Protein AF-A0A3M9YQH3-F1 (afdb_monomer_lite)

Secondary structure (DSSP, 8-state):
---SEEEEEE-TTT--EEEEEEEEE----HHHHHHHHHHHHHHTTTSEEEEEEHHHHHHHHHHHHHHHHH---

pLDDT: mean 87.85, std 6.9, range [53.06, 94.25]

Radius of gyration: 12.78 Å; chains: 1; bounding box: 29×23×33 Å

Structure (mmCIF, N/CA/C/O backbone):
data_AF-A0A3M9YQH3-F1
#
_entry.id   AF-A0A3M9YQH3-F1
#
loop_
_atom_site.group_PDB
_atom_site.id
_atom_site.type_symbol
_atom_site.label_atom_id
_atom_site.label_alt_id
_atom_site.label_comp_id
_atom_site.label_asym_id
_atom_site.label_entity_id
_atom_site.label_seq_id
_atom_site.pdbx_PDB_ins_code
_atom_site.Cartn_x
_atom_site.Cartn_y
_atom_site.Cartn_z
_atom_site.occupancy
_atom_site.B_iso_or_equiv
_atom_site.auth_seq_id
_atom_site.auth_comp_id
_atom_site.auth_asym_id
_atom_site.auth_atom_id
_atom_site.pdbx_PDB_model_num
ATOM 1 N N . MET A 1 1 ? -5.943 5.235 -11.985 1.00 78.00 1 MET A N 1
ATOM 2 C CA . MET A 1 1 ? -4.816 4.319 -11.694 1.00 78.00 1 MET A CA 1
ATOM 3 C C . MET A 1 1 ? -5.348 3.185 -10.843 1.00 78.00 1 MET A C 1
ATOM 5 O O . MET A 1 1 ? -6.197 3.459 -10.006 1.00 78.00 1 MET A O 1
ATOM 9 N N . ARG A 1 2 ? -4.915 1.946 -11.090 1.00 84.06 2 ARG A N 1
ATOM 10 C CA . ARG A 1 2 ? -5.325 0.772 -10.309 1.00 84.06 2 ARG A CA 1
ATOM 11 C C . ARG A 1 2 ? -4.132 0.321 -9.463 1.00 84.06 2 ARG A C 1
ATOM 13 O O . ARG A 1 2 ? -3.070 0.159 -10.062 1.00 84.06 2 ARG A O 1
ATOM 20 N N . PRO A 1 3 ? -4.288 0.153 -8.142 1.00 89.50 3 PRO A N 1
ATOM 21 C CA . PRO A 1 3 ? -3.198 -0.326 -7.314 1.00 89.50 3 PRO A CA 1
ATOM 22 C C . PRO A 1 3 ? -2.941 -1.821 -7.502 1.00 89.50 3 PRO A C 1
ATOM 24 O O . PRO A 1 3 ? -3.817 -2.540 -7.995 1.00 89.50 3 PRO A O 1
ATOM 27 N N . ASP A 1 4 ? -1.761 -2.277 -7.080 1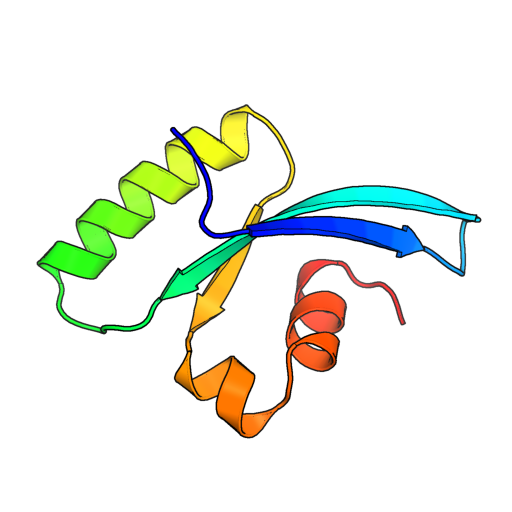.00 89.69 4 ASP A N 1
ATOM 28 C CA . ASP A 1 4 ? -1.399 -3.700 -7.116 1.00 89.69 4 ASP A CA 1
ATOM 29 C C . ASP A 1 4 ? -2.383 -4.522 -6.258 1.00 89.69 4 ASP A C 1
ATOM 31 O O . ASP A 1 4 ? -2.905 -5.544 -6.708 1.00 89.69 4 ASP A O 1
ATOM 35 N N . PHE A 1 5 ? -2.705 -4.028 -5.055 1.00 90.69 5 PHE A N 1
ATOM 36 C CA . PHE A 1 5 ? -3.686 -4.627 -4.150 1.00 90.69 5 PHE A CA 1
ATOM 37 C C . PHE A 1 5 ? -4.549 -3.569 -3.451 1.00 90.69 5 PHE A C 1
ATOM 39 O O . PHE A 1 5 ? -4.094 -2.460 -3.169 1.00 90.69 5 PHE A O 1
ATOM 46 N N . ILE A 1 6 ? -5.786 -3.950 -3.123 1.00 92.00 6 ILE A N 1
ATOM 47 C CA . ILE A 1 6 ? -6.650 -3.250 -2.164 1.00 92.00 6 ILE A CA 1
ATOM 48 C C . ILE A 1 6 ? -6.759 -4.136 -0.928 1.00 92.00 6 ILE A C 1
ATOM 50 O O . ILE A 1 6 ? -6.969 -5.344 -1.052 1.00 92.00 6 ILE A O 1
ATOM 54 N N . LEU A 1 7 ? -6.577 -3.541 0.244 1.00 90.25 7 LEU A N 1
ATOM 55 C CA . LEU A 1 7 ? -6.617 -4.212 1.531 1.00 90.25 7 LEU A CA 1
ATOM 56 C C . LEU A 1 7 ? -7.734 -3.627 2.382 1.00 90.25 7 LEU A C 1
ATOM 58 O O . LEU A 1 7 ? -7.745 -2.425 2.632 1.00 90.25 7 LEU A O 1
ATOM 62 N N . ASP A 1 8 ? -8.585 -4.506 2.895 1.00 90.50 8 ASP A N 1
ATOM 63 C CA . ASP A 1 8 ? -9.551 -4.197 3.941 1.00 90.50 8 ASP A CA 1
ATOM 64 C C . ASP A 1 8 ? -8.983 -4.648 5.284 1.00 90.50 8 ASP A C 1
ATOM 66 O O . ASP A 1 8 ? -8.851 -5.844 5.561 1.00 90.50 8 ASP A O 1
ATOM 70 N N . ILE A 1 9 ? -8.597 -3.686 6.115 1.00 86.69 9 ILE A N 1
ATOM 71 C CA . ILE A 1 9 ? -7.863 -3.944 7.349 1.00 86.69 9 ILE A CA 1
ATOM 72 C C . ILE A 1 9 ? -8.737 -3.556 8.526 1.00 86.69 9 ILE A C 1
ATOM 74 O O . ILE A 1 9 ? -9.053 -2.389 8.727 1.00 86.69 9 ILE A O 1
ATOM 78 N N . ARG A 1 10 ? -9.122 -4.547 9.327 1.00 85.38 10 ARG A N 1
ATOM 79 C CA . ARG A 1 10 ? -9.846 -4.297 10.570 1.00 85.38 10 ARG A CA 1
ATOM 80 C C . ARG A 1 10 ? -8.863 -3.857 11.650 1.00 85.38 10 ARG A C 1
ATOM 82 O O . ARG A 1 10 ? -7.980 -4.625 12.028 1.00 85.38 10 ARG A O 1
ATOM 89 N N . ASP A 1 11 ? -9.040 -2.646 12.157 1.00 81.62 11 ASP A N 1
ATOM 90 C CA . ASP A 1 11 ? -8.375 -2.203 13.374 1.00 81.62 11 ASP A CA 1
ATOM 91 C C . ASP A 1 11 ? -9.080 -2.853 14.570 1.00 81.62 11 ASP A C 1
ATOM 93 O O . ASP A 1 11 ? -10.243 -2.581 14.855 1.00 81.62 11 ASP A O 1
ATOM 97 N N . ASN A 1 12 ? -8.387 -3.751 15.270 1.00 79.75 12 ASN A N 1
ATOM 98 C CA . ASN A 1 12 ? -8.951 -4.454 16.425 1.00 79.75 12 ASN A CA 1
ATOM 99 C C . ASN A 1 12 ? -9.042 -3.577 17.685 1.00 79.75 12 ASN A C 1
ATOM 101 O O . ASN A 1 12 ? -9.685 -3.973 18.654 1.00 79.75 12 ASN A O 1
ATOM 105 N N . THR A 1 13 ? -8.409 -2.405 17.678 1.00 78.75 13 THR A N 1
ATOM 106 C CA . THR A 1 13 ? -8.415 -1.442 18.787 1.00 78.75 13 THR A CA 1
ATOM 107 C C . THR A 1 13 ? -9.659 -0.565 18.739 1.00 78.75 13 THR A C 1
ATOM 109 O O . THR A 1 13 ? -10.293 -0.324 19.763 1.00 78.75 13 THR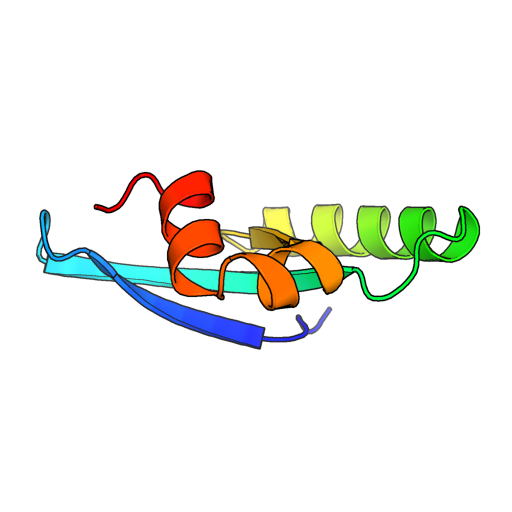 A O 1
ATOM 112 N N . THR A 1 14 ? -10.014 -0.097 17.542 1.00 82.81 14 THR A N 1
ATOM 113 C CA . THR A 1 14 ? -11.161 0.797 17.307 1.00 82.81 14 THR A CA 1
ATOM 114 C C . THR A 1 14 ? -12.387 0.062 16.764 1.00 82.81 14 THR A C 1
ATOM 116 O O . THR A 1 14 ? -13.509 0.545 16.896 1.00 82.81 14 THR A O 1
ATOM 119 N N . GLY A 1 15 ? -12.197 -1.119 16.171 1.00 83.88 15 GLY A N 1
ATOM 120 C CA . GLY A 1 15 ? -13.225 -1.877 15.458 1.00 83.88 15 GLY A CA 1
ATOM 121 C C . GLY A 1 15 ? -13.472 -1.400 14.022 1.00 83.88 15 GLY A C 1
ATOM 122 O O . GLY A 1 15 ? -14.280 -2.019 13.320 1.00 83.88 15 GLY A O 1
ATOM 123 N N . GLU A 1 16 ? -12.795 -0.336 13.580 1.00 86.75 16 GLU A N 1
ATOM 124 C CA . GLU A 1 16 ? -12.985 0.282 12.268 1.00 86.75 16 GLU A CA 1
ATOM 125 C C . GLU A 1 16 ? -12.386 -0.557 11.132 1.00 86.75 16 GLU A C 1
ATOM 127 O O . GLU A 1 16 ? -11.418 -1.301 11.308 1.00 86.75 16 GLU A O 1
ATOM 132 N N . LEU A 1 17 ? -12.978 -0.432 9.940 1.00 88.62 17 LEU A N 1
ATOM 133 C CA . LEU A 1 17 ? -12.424 -0.991 8.712 1.00 88.62 17 LEU A CA 1
ATOM 134 C C . LEU A 1 17 ? -11.649 0.101 7.975 1.00 88.62 17 LEU A C 1
ATOM 136 O O . LEU A 1 17 ? -12.213 1.126 7.598 1.00 88.62 17 LEU A O 1
ATOM 140 N N . ILE A 1 18 ? -10.362 -0.138 7.765 1.00 87.50 18 ILE A N 1
ATOM 141 C CA . ILE A 1 18 ? -9.458 0.746 7.042 1.00 87.50 18 ILE A CA 1
ATOM 142 C C . ILE A 1 18 ? -9.209 0.131 5.670 1.00 87.50 18 ILE A C 1
ATOM 144 O O . ILE A 1 18 ? -8.553 -0.905 5.565 1.00 87.50 18 ILE A O 1
ATOM 148 N N . GLU A 1 19 ? -9.693 0.790 4.622 1.00 90.25 19 GLU A N 1
ATOM 149 C CA . GLU A 1 19 ? -9.318 0.455 3.250 1.00 90.25 19 GLU A CA 1
ATOM 150 C C . GLU A 1 19 ? -7.976 1.124 2.910 1.00 90.25 19 GLU A C 1
ATOM 152 O O . GLU A 1 19 ? -7.781 2.327 3.127 1.00 90.25 19 GLU A O 1
ATOM 157 N N . ALA A 1 20 ? -7.024 0.347 2.395 1.00 90.50 20 ALA A N 1
ATOM 158 C CA . ALA A 1 20 ? -5.727 0.847 1.960 1.00 90.50 20 ALA A CA 1
ATOM 159 C C . ALA A 1 20 ? -5.274 0.180 0.659 1.00 90.50 20 ALA A C 1
ATOM 161 O O . ALA A 1 20 ? -5.376 -1.032 0.486 1.00 90.50 20 ALA A O 1
ATOM 162 N N . ALA A 1 21 ? -4.694 0.966 -0.242 1.00 93.00 21 ALA A N 1
ATOM 163 C CA . ALA A 1 21 ? -3.971 0.438 -1.389 1.00 93.00 21 ALA A CA 1
ATOM 164 C C . ALA A 1 21 ? -2.576 -0.035 -0.957 1.00 93.00 21 ALA A C 1
ATOM 166 O O . ALA A 1 21 ? -1.865 0.700 -0.270 1.00 93.00 21 ALA A O 1
ATOM 167 N N . LEU A 1 22 ? -2.159 -1.227 -1.384 1.00 92.12 22 LEU A N 1
ATOM 168 C CA . LEU A 1 22 ? -0.792 -1.719 -1.206 1.00 92.12 22 LEU A CA 1
ATOM 169 C C . LEU A 1 22 ? -0.079 -1.760 -2.557 1.00 92.12 22 LEU A C 1
ATOM 171 O O . LEU A 1 22 ? -0.545 -2.394 -3.499 1.00 92.12 22 LEU A O 1
ATOM 175 N N . GLU A 1 23 ? 1.077 -1.111 -2.608 1.00 93.88 23 GLU A N 1
ATOM 176 C CA . GLU A 1 23 ? 1.959 -1.031 -3.765 1.00 93.88 23 GLU A CA 1
ATOM 177 C C . GLU A 1 23 ? 3.273 -1.752 -3.481 1.00 93.88 23 GLU A C 1
ATOM 179 O O . GLU A 1 23 ? 3.959 -1.457 -2.494 1.00 93.88 23 GLU A O 1
ATOM 184 N N . VAL A 1 24 ? 3.647 -2.679 -4.367 1.00 92.50 24 VAL A N 1
ATOM 185 C CA . VAL A 1 24 ? 4.854 -3.492 -4.201 1.00 92.50 24 VAL A CA 1
ATOM 186 C C . VAL A 1 24 ? 5.943 -3.031 -5.167 1.00 92.50 24 VAL A C 1
ATOM 188 O O . VAL A 1 24 ? 5.816 -3.060 -6.392 1.00 92.50 24 VAL A O 1
ATOM 191 N N . MET A 1 25 ? 7.075 -2.611 -4.609 1.00 93.56 25 MET A N 1
ATOM 192 C CA . MET A 1 25 ? 8.281 -2.287 -5.364 1.00 93.56 25 MET A CA 1
ATOM 193 C C . MET A 1 25 ? 9.109 -3.560 -5.543 1.00 93.56 25 MET A C 1
ATOM 195 O O . MET A 1 25 ? 9.832 -3.975 -4.636 1.00 93.56 25 MET A O 1
ATOM 199 N N . ALA A 1 26 ? 8.963 -4.197 -6.707 1.00 91.12 26 ALA A N 1
ATOM 200 C CA . ALA A 1 26 ? 9.672 -5.430 -7.052 1.00 91.12 26 ALA A CA 1
ATOM 201 C C . ALA A 1 26 ? 11.075 -5.195 -7.640 1.00 91.12 26 ALA A C 1
ATOM 203 O O . ALA A 1 26 ? 11.880 -6.121 -7.694 1.00 91.12 26 ALA A O 1
ATOM 204 N N . ARG A 1 27 ? 11.363 -3.976 -8.107 1.00 91.81 27 ARG A N 1
ATOM 205 C CA . ARG A 1 27 ? 12.638 -3.589 -8.722 1.00 91.81 27 ARG A CA 1
ATOM 206 C C . ARG A 1 27 ? 13.168 -2.313 -8.082 1.00 91.81 27 ARG A C 1
ATOM 208 O O . ARG A 1 27 ? 12.397 -1.538 -7.515 1.00 91.81 27 ARG A O 1
ATOM 215 N N . GLU A 1 28 ? 14.475 -2.106 -8.199 1.00 88.50 28 GLU A N 1
ATOM 216 C CA . GLU A 1 28 ? 15.180 -0.945 -7.640 1.00 88.50 28 GLU A CA 1
ATOM 217 C C . GLU A 1 28 ? 15.794 -0.040 -8.717 1.00 88.50 28 GLU A C 1
ATOM 219 O O . GLU A 1 28 ? 16.524 0.895 -8.391 1.00 88.50 28 GLU A O 1
ATOM 224 N N . ASP A 1 29 ? 15.514 -0.291 -10.000 1.00 93.88 29 ASP A N 1
ATOM 225 C CA . ASP A 1 29 ? 16.026 0.565 -11.064 1.00 93.88 29 ASP A CA 1
ATOM 226 C C . ASP A 1 29 ? 15.400 1.978 -10.998 1.00 93.88 29 ASP A C 1
ATOM 228 O O . ASP A 1 29 ? 14.214 2.117 -10.670 1.00 93.88 29 ASP A O 1
ATOM 232 N N . PRO A 1 30 ? 16.177 3.047 -11.272 1.00 92.44 30 PRO A N 1
ATOM 233 C CA . PRO A 1 30 ? 15.720 4.423 -11.065 1.00 92.44 30 PRO A CA 1
ATOM 234 C C . PRO A 1 30 ? 14.460 4.793 -11.852 1.00 92.44 30 PRO A C 1
ATOM 236 O O . PRO A 1 30 ? 13.598 5.497 -11.323 1.00 92.44 30 PRO A O 1
ATOM 239 N N . ASP A 1 31 ? 14.333 4.298 -13.083 1.00 94.25 31 ASP A N 1
ATOM 240 C CA . ASP A 1 31 ? 13.198 4.599 -13.958 1.00 94.25 31 ASP A CA 1
ATOM 241 C C . ASP A 1 31 ? 11.914 3.943 -13.437 1.00 94.25 31 ASP A C 1
ATOM 243 O O . ASP A 1 31 ? 10.870 4.596 -13.343 1.00 94.25 31 ASP A O 1
ATOM 247 N N . TYR A 1 32 ? 11.992 2.680 -13.003 1.00 91.88 32 TYR A N 1
ATOM 248 C CA . TYR A 1 32 ? 10.889 1.997 -12.333 1.00 91.88 32 TYR A CA 1
ATOM 249 C C . TYR A 1 32 ? 10.467 2.712 -11.048 1.00 91.88 32 TYR A C 1
ATOM 251 O O . TYR A 1 32 ? 9.274 2.932 -10.824 1.00 91.88 32 TYR A O 1
ATOM 259 N N . LEU A 1 33 ? 11.426 3.111 -10.207 1.00 92.12 33 LEU A N 1
ATOM 260 C CA . LEU A 1 33 ? 11.130 3.813 -8.958 1.00 92.12 33 LEU A CA 1
ATOM 261 C C . LEU A 1 33 ? 10.505 5.190 -9.210 1.00 92.12 33 LEU A C 1
ATOM 263 O O . LEU A 1 33 ? 9.586 5.583 -8.489 1.00 92.12 33 LEU A O 1
ATOM 267 N N . ALA A 1 34 ? 10.943 5.907 -10.247 1.00 92.62 34 ALA A N 1
ATOM 268 C CA . ALA A 1 34 ? 10.338 7.171 -10.651 1.00 92.62 34 ALA A CA 1
ATOM 269 C C . ALA A 1 34 ? 8.885 6.981 -11.119 1.00 92.62 34 ALA A C 1
ATOM 271 O O . ALA A 1 34 ? 7.999 7.727 -10.689 1.00 92.62 34 ALA A O 1
ATOM 272 N N . ALA A 1 35 ? 8.618 5.953 -11.932 1.00 91.56 35 ALA A N 1
ATOM 273 C CA . ALA A 1 35 ? 7.267 5.612 -12.371 1.00 91.56 35 ALA A CA 1
ATOM 274 C C . ALA A 1 35 ? 6.365 5.210 -11.191 1.00 91.56 35 ALA A C 1
ATOM 276 O O . ALA A 1 35 ? 5.248 5.720 -11.061 1.00 91.56 35 ALA A O 1
ATOM 277 N N . LYS A 1 36 ? 6.864 4.364 -10.278 1.00 92.31 36 LYS A N 1
ATOM 278 C CA . LYS A 1 36 ? 6.141 3.989 -9.053 1.00 92.31 36 LYS A CA 1
ATOM 279 C C . LYS A 1 36 ? 5.884 5.197 -8.155 1.00 92.31 36 LYS A C 1
ATOM 281 O O . LYS A 1 36 ? 4.789 5.306 -7.616 1.00 92.31 36 LYS A O 1
ATOM 286 N N . ARG A 1 37 ? 6.817 6.146 -8.032 1.00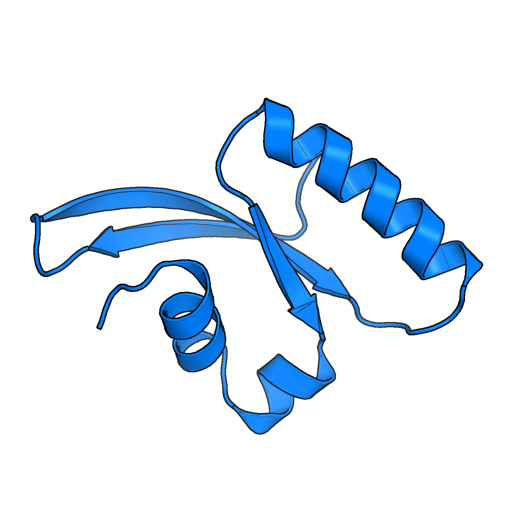 91.69 37 ARG A N 1
ATOM 287 C CA . ARG A 1 37 ? 6.594 7.381 -7.261 1.00 91.69 37 ARG A CA 1
ATOM 288 C C . ARG A 1 37 ? 5.431 8.198 -7.821 1.00 91.69 37 ARG A C 1
ATOM 290 O O . ARG A 1 37 ? 4.553 8.590 -7.060 1.00 91.69 37 ARG A O 1
ATOM 297 N N . HIS A 1 38 ? 5.374 8.382 -9.139 1.00 91.38 38 HIS A N 1
ATOM 298 C CA . HIS A 1 38 ? 4.249 9.069 -9.777 1.00 91.38 38 HIS A CA 1
ATOM 299 C C . HIS A 1 38 ? 2.916 8.328 -9.548 1.00 91.38 38 HIS A C 1
ATOM 301 O O . HIS A 1 38 ? 1.882 8.951 -9.301 1.00 91.38 38 HIS A O 1
ATOM 307 N N . GLN A 1 39 ? 2.928 6.990 -9.576 1.00 91.00 39 GLN A N 1
ATOM 308 C CA . GLN A 1 39 ? 1.751 6.184 -9.241 1.00 91.00 39 GLN A CA 1
ATOM 309 C C . GLN A 1 39 ? 1.310 6.375 -7.782 1.00 91.00 39 GLN A C 1
ATOM 311 O O . GLN A 1 39 ? 0.126 6.605 -7.529 1.00 91.00 39 GLN A O 1
ATOM 316 N N . LEU A 1 40 ? 2.250 6.341 -6.836 1.00 92.75 40 LEU A N 1
ATOM 317 C CA . LEU A 1 40 ? 1.994 6.552 -5.410 1.00 92.75 40 LEU A CA 1
ATOM 318 C C . LEU A 1 40 ? 1.402 7.937 -5.129 1.00 92.75 40 LEU A C 1
ATOM 320 O O . LEU A 1 40 ? 0.441 8.043 -4.373 1.00 92.75 40 LEU A O 1
ATOM 324 N N . GLU A 1 41 ? 1.921 8.985 -5.772 1.00 92.38 41 GLU A N 1
ATOM 325 C CA . GLU A 1 41 ? 1.386 10.351 -5.677 1.00 92.38 41 GLU A CA 1
ATOM 326 C C . GLU A 1 41 ? -0.044 10.469 -6.224 1.00 92.38 41 GLU A C 1
ATOM 328 O O . GLU A 1 41 ? -0.835 11.290 -5.757 1.00 92.38 41 GLU A O 1
ATOM 333 N N . GLY A 1 42 ? -0.392 9.666 -7.231 1.00 92.19 42 GLY A N 1
ATOM 334 C CA . GLY A 1 42 ? -1.755 9.591 -7.747 1.00 92.19 42 GLY A CA 1
ATOM 335 C C . GLY A 1 42 ? -2.703 8.865 -6.795 1.00 92.19 42 GLY A C 1
ATOM 336 O O . GLY A 1 42 ? -3.810 9.339 -6.548 1.00 92.19 42 GLY A O 1
ATOM 337 N N . LEU A 1 43 ? -2.271 7.724 -6.257 1.00 91.19 43 LEU A N 1
ATOM 338 C CA . LEU A 1 43 ? -3.074 6.900 -5.351 1.00 91.19 43 LEU A CA 1
ATOM 339 C C . LEU A 1 4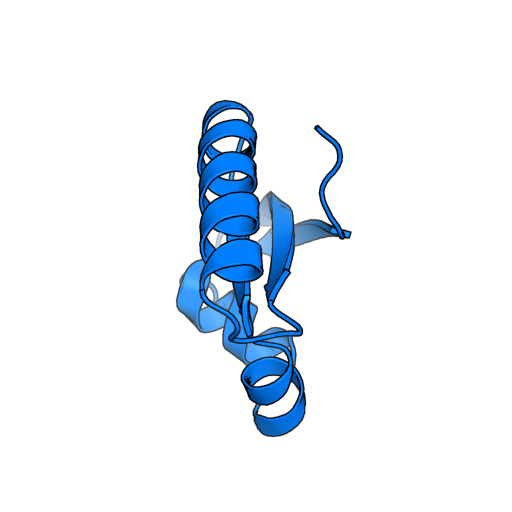3 ? -3.286 7.573 -3.988 1.00 91.19 43 LEU A C 1
ATOM 341 O O . LEU A 1 43 ? -4.380 7.485 -3.437 1.00 91.19 43 LEU A O 1
ATOM 345 N N . SER A 1 44 ? -2.291 8.302 -3.473 1.00 89.38 44 SER A N 1
ATOM 346 C CA . SER A 1 44 ? -2.382 8.980 -2.169 1.00 89.38 44 SER A CA 1
ATOM 347 C C . SER A 1 44 ? -3.425 10.098 -2.136 1.00 89.38 44 SER A C 1
ATOM 349 O O . SER A 1 44 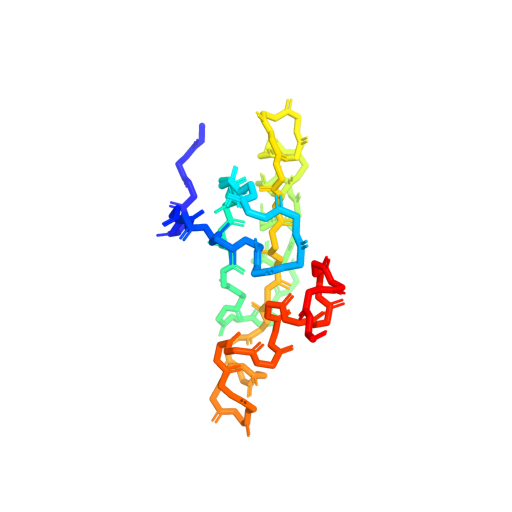? -3.912 10.461 -1.069 1.00 89.38 44 SER A O 1
ATOM 351 N N . LYS A 1 45 ? -3.817 10.619 -3.305 1.00 90.19 45 LYS A N 1
ATOM 352 C CA . LYS A 1 45 ? -4.931 11.569 -3.442 1.00 90.19 45 LYS A CA 1
ATOM 353 C C . LYS A 1 45 ? -6.301 10.899 -3.333 1.00 90.19 45 LYS A C 1
ATOM 355 O O . LYS A 1 45 ? -7.277 11.586 -3.054 1.00 90.19 45 LYS A O 1
ATOM 360 N N . ALA A 1 46 ? -6.383 9.596 -3.600 1.00 84.88 46 ALA A N 1
ATOM 361 C CA . ALA A 1 46 ? -7.629 8.836 -3.580 1.00 84.88 46 ALA A CA 1
ATOM 362 C C . ALA A 1 46 ? -7.892 8.166 -2.224 1.00 84.88 46 ALA A C 1
ATOM 364 O O . ALA A 1 46 ? -9.042 7.894 -1.896 1.00 84.88 46 ALA A O 1
ATOM 365 N N . GLY A 1 47 ? -6.849 7.910 -1.435 1.00 87.06 47 GLY A N 1
ATOM 366 C CA . GLY A 1 47 ? -6.994 7.268 -0.138 1.00 87.06 47 GLY A CA 1
ATOM 367 C C . GLY A 1 47 ? -5.661 6.880 0.481 1.00 87.06 47 GLY A C 1
ATOM 368 O O . GLY A 1 47 ? -4.600 7.395 0.122 1.00 87.06 47 GLY A O 1
ATOM 369 N N . ARG A 1 48 ? -5.720 5.957 1.442 1.00 89.88 48 ARG A N 1
ATOM 370 C CA . ARG A 1 48 ? -4.535 5.487 2.156 1.00 89.88 48 ARG A CA 1
ATOM 371 C C . ARG A 1 48 ? -3.716 4.555 1.269 1.00 89.88 48 ARG A C 1
ATOM 373 O O . ARG A 1 48 ? -4.259 3.634 0.667 1.00 89.88 48 ARG A O 1
ATOM 380 N N . VAL A 1 49 ? -2.405 4.780 1.215 1.00 92.81 49 VAL A N 1
ATOM 381 C CA . VAL A 1 49 ? -1.478 3.988 0.398 1.00 92.81 49 VAL A CA 1
ATOM 382 C C . VAL A 1 49 ? -0.322 3.501 1.254 1.00 92.81 49 VAL A C 1
ATOM 384 O O . VAL A 1 49 ? 0.276 4.271 2.002 1.00 92.81 49 VAL A O 1
ATOM 387 N N . ILE A 1 50 ? -0.000 2.223 1.113 1.00 91.94 50 ILE A N 1
ATOM 388 C CA . ILE A 1 50 ? 1.130 1.550 1.739 1.00 91.94 50 ILE A CA 1
ATOM 389 C C . ILE A 1 50 ? 2.066 1.135 0.615 1.00 91.94 50 ILE A C 1
ATOM 391 O O . ILE A 1 50 ? 1.662 0.429 -0.304 1.00 91.94 50 ILE A O 1
ATOM 395 N N . ALA A 1 51 ? 3.320 1.566 0.684 1.00 91.88 51 ALA A N 1
ATOM 396 C CA . ALA A 1 51 ? 4.345 1.168 -0.270 1.00 91.88 51 ALA A CA 1
ATOM 397 C C . ALA A 1 51 ? 5.359 0.266 0.430 1.00 91.88 51 ALA A C 1
ATOM 399 O O . ALA A 1 51 ? 5.895 0.624 1.479 1.00 91.88 51 ALA A O 1
ATOM 400 N N . ALA A 1 52 ? 5.645 -0.894 -0.153 1.00 92.12 52 ALA A N 1
ATOM 401 C CA . ALA A 1 52 ? 6.582 -1.851 0.418 1.00 92.12 52 ALA A CA 1
ATOM 402 C C . ALA A 1 52 ? 7.500 -2.439 -0.650 1.00 92.12 52 ALA A C 1
ATOM 404 O O . ALA A 1 52 ? 7.098 -2.647 -1.793 1.00 92.12 52 ALA A O 1
ATOM 405 N N . ARG A 1 53 ? 8.752 -2.722 -0.283 1.00 91.88 53 ARG A N 1
ATOM 406 C CA . ARG A 1 53 ? 9.655 -3.474 -1.161 1.00 91.88 53 ARG A CA 1
ATOM 407 C C . ARG A 1 53 ? 9.324 -4.957 -1.072 1.00 91.88 53 ARG A C 1
ATOM 409 O O . ARG A 1 53 ? 9.088 -5.458 0.028 1.00 91.88 53 ARG A O 1
ATOM 416 N N . ALA A 1 54 ? 9.370 -5.653 -2.207 1.00 91.69 54 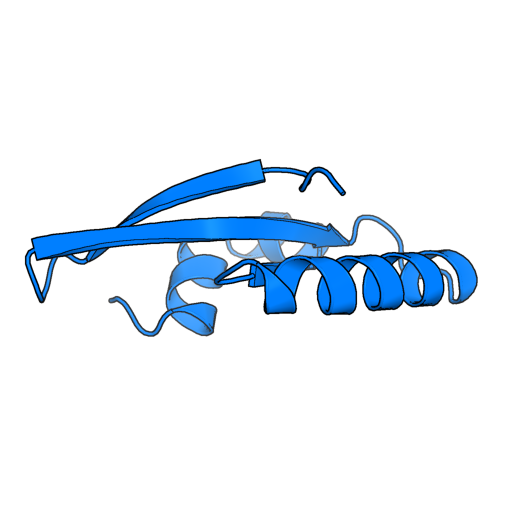ALA A N 1
ATOM 417 C CA . ALA A 1 54 ? 9.151 -7.100 -2.256 1.00 91.69 54 ALA A CA 1
ATOM 418 C C . ALA A 1 54 ? 10.095 -7.839 -1.291 1.00 91.69 54 ALA A C 1
ATOM 420 O O . ALA A 1 54 ? 9.641 -8.603 -0.448 1.00 91.69 54 ALA A O 1
ATOM 421 N N . THR A 1 55 ? 11.381 -7.478 -1.288 1.00 91.00 55 THR A N 1
ATOM 422 C CA . THR A 1 55 ? 12.393 -8.053 -0.385 1.00 91.00 55 THR A CA 1
ATOM 423 C C . THR A 1 55 ? 12.066 -7.872 1.099 1.00 91.00 55 THR A C 1
ATOM 425 O O . THR A 1 55 ? 12.388 -8.731 1.922 1.00 91.00 55 THR A O 1
ATOM 428 N N . THR A 1 56 ? 11.409 -6.769 1.472 1.00 90.81 56 THR A N 1
ATOM 429 C CA . THR A 1 56 ? 10.978 -6.540 2.856 1.00 90.81 56 THR A CA 1
ATOM 430 C C . THR A 1 56 ? 9.785 -7.419 3.217 1.00 90.81 56 THR A C 1
ATOM 432 O O . THR A 1 56 ? 9.765 -7.948 4.329 1.00 90.81 56 THR A O 1
ATOM 435 N N . ILE A 1 57 ? 8.835 -7.606 2.293 1.00 89.81 57 ILE A N 1
ATOM 436 C CA . ILE A 1 57 ? 7.707 -8.534 2.466 1.00 89.81 57 ILE A CA 1
ATOM 437 C C . ILE A 1 57 ? 8.229 -9.964 2.614 1.00 89.81 57 ILE A C 1
ATOM 439 O O . ILE A 1 57 ? 7.819 -10.651 3.543 1.00 89.81 57 ILE A O 1
ATOM 443 N N . ASP A 1 58 ? 9.175 -10.383 1.776 1.00 89.94 58 ASP A N 1
ATOM 444 C CA . ASP A 1 58 ? 9.752 -11.730 1.835 1.00 89.94 58 ASP A CA 1
ATOM 445 C C . ASP A 1 58 ? 10.476 -11.988 3.166 1.00 89.94 58 ASP A C 1
ATOM 447 O O . ASP A 1 58 ? 10.397 -13.081 3.722 1.00 89.94 58 ASP A O 1
ATOM 451 N N . SER A 1 59 ? 11.153 -10.969 3.707 1.00 92.75 59 SER A N 1
ATOM 452 C CA . SER A 1 59 ? 11.944 -11.104 4.938 1.00 92.75 59 SER A CA 1
ATOM 453 C C . SER A 1 59 ? 11.113 -11.010 6.226 1.00 92.75 59 SER A C 1
ATOM 455 O O . SER A 1 59 ? 11.459 -11.645 7.218 1.00 92.75 59 SER A O 1
ATOM 457 N N . HIS A 1 60 ? 10.044 -10.203 6.245 1.00 90.75 60 HIS A N 1
ATOM 458 C CA . HIS A 1 60 ? 9.302 -9.873 7.477 1.00 90.75 60 HIS A CA 1
ATOM 459 C C . HIS A 1 60 ? 7.818 -10.258 7.438 1.00 90.75 60 HIS A C 1
ATOM 461 O O . HIS A 1 60 ? 7.135 -10.205 8.462 1.00 90.75 60 HIS A O 1
ATOM 467 N N . GLY A 1 61 ? 7.302 -10.625 6.268 1.00 88.62 61 GLY A N 1
ATOM 468 C CA . GLY A 1 61 ? 5.885 -10.855 6.025 1.00 88.62 61 GLY A CA 1
ATOM 469 C C . GLY A 1 61 ? 5.064 -9.567 5.912 1.00 88.62 61 GLY A C 1
ATOM 470 O O . GLY A 1 61 ? 5.417 -8.498 6.417 1.00 88.62 61 GLY A O 1
ATOM 471 N N . THR A 1 62 ? 3.899 -9.677 5.273 1.00 85.69 62 THR A N 1
ATOM 472 C CA . THR A 1 62 ? 2.978 -8.550 5.049 1.00 85.69 62 THR A CA 1
ATOM 473 C C . THR A 1 62 ? 2.473 -7.936 6.357 1.00 85.69 62 THR A C 1
ATOM 475 O O . THR A 1 62 ? 2.332 -6.721 6.449 1.00 85.69 62 THR A O 1
ATOM 478 N N . ALA A 1 63 ? 2.260 -8.738 7.405 1.00 82.69 63 ALA A N 1
ATOM 479 C CA . ALA A 1 63 ? 1.759 -8.247 8.691 1.00 82.69 63 ALA A CA 1
ATOM 480 C C . ALA A 1 63 ? 2.693 -7.205 9.338 1.00 82.69 63 ALA A C 1
ATOM 482 O O . ALA A 1 63 ? 2.222 -6.192 9.858 1.00 82.69 63 ALA A O 1
ATOM 483 N N . ALA A 1 64 ? 4.012 -7.409 9.256 1.00 84.94 64 ALA A N 1
ATOM 484 C CA . ALA A 1 64 ? 4.994 -6.464 9.786 1.00 84.94 64 ALA A CA 1
ATOM 485 C C . ALA A 1 64 ? 4.966 -5.125 9.030 1.00 84.94 64 ALA A C 1
ATOM 487 O O . ALA A 1 64 ? 5.031 -4.061 9.648 1.00 84.94 64 ALA A O 1
ATOM 488 N N . ILE A 1 65 ? 4.799 -5.172 7.704 1.00 88.12 65 ILE A N 1
ATOM 489 C CA . ILE A 1 65 ? 4.652 -3.980 6.858 1.00 88.12 65 ILE A CA 1
ATOM 490 C C . ILE A 1 65 ? 3.406 -3.187 7.250 1.00 88.12 65 ILE A C 1
ATOM 492 O O . ILE A 1 65 ? 3.487 -1.971 7.426 1.00 88.12 65 ILE A O 1
ATOM 496 N N . LEU A 1 66 ? 2.264 -3.861 7.404 1.00 83.94 66 LEU A N 1
ATOM 497 C CA . LEU A 1 66 ? 1.011 -3.203 7.773 1.00 83.94 66 LEU A CA 1
ATOM 498 C C . LEU A 1 66 ? 1.124 -2.540 9.146 1.00 83.94 66 LEU A C 1
ATOM 500 O O . LEU A 1 66 ? 0.799 -1.362 9.271 1.00 83.94 66 LEU A O 1
ATOM 504 N N . LYS A 1 67 ? 1.685 -3.237 10.141 1.00 83.00 67 LYS A N 1
ATOM 505 C CA . LYS A 1 67 ? 1.930 -2.676 11.476 1.00 83.00 67 LYS A CA 1
ATOM 506 C C . LYS A 1 67 ? 2.797 -1.415 11.426 1.00 83.00 67 LYS A C 1
ATOM 508 O O . LYS A 1 67 ? 2.447 -0.410 12.038 1.00 83.00 67 LYS A O 1
ATOM 513 N N . ALA A 1 68 ? 3.893 -1.440 10.667 1.00 84.06 68 ALA A N 1
ATOM 514 C CA . ALA A 1 68 ? 4.799 -0.297 10.550 1.00 84.06 68 ALA A CA 1
ATOM 515 C C . ALA A 1 68 ? 4.159 0.924 9.863 1.00 84.06 68 ALA A C 1
ATOM 517 O O . ALA A 1 68 ? 4.483 2.056 10.207 1.00 84.06 68 ALA A O 1
ATOM 518 N N . ASN A 1 69 ? 3.255 0.708 8.902 1.00 83.06 69 ASN A N 1
ATOM 519 C CA . ASN A 1 69 ? 2.655 1.787 8.107 1.00 83.06 69 ASN A CA 1
ATOM 520 C C . ASN A 1 69 ? 1.328 2.311 8.669 1.00 83.06 69 ASN A C 1
ATOM 522 O O . ASN A 1 69 ? 0.928 3.439 8.378 1.00 83.06 69 ASN A O 1
ATOM 526 N N . LEU A 1 70 ? 0.620 1.491 9.442 1.00 77.81 70 LEU A N 1
ATOM 527 C CA . LEU A 1 70 ? -0.711 1.816 9.945 1.00 77.81 70 LEU A CA 1
ATOM 528 C C . LEU A 1 70 ? -0.741 2.024 11.460 1.00 77.81 70 LEU A C 1
ATOM 530 O O . LEU A 1 70 ? -1.726 2.550 11.963 1.00 77.81 70 LEU A O 1
ATOM 534 N N . GLY A 1 71 ? 0.317 1.647 12.186 1.00 69.62 71 GLY A N 1
ATOM 535 C CA . GLY A 1 71 ? 0.384 1.803 13.642 1.00 69.62 71 GLY A CA 1
ATOM 536 C C . GLY A 1 71 ? -0.581 0.899 14.414 1.00 69.62 71 GLY A C 1
ATOM 537 O O . GLY A 1 71 ? -0.720 1.053 15.621 1.00 69.62 71 GLY A O 1
ATOM 538 N N . ILE A 1 72 ? -1.233 -0.040 13.730 1.00 62.12 72 ILE A N 1
ATOM 539 C CA . ILE A 1 72 ? -2.129 -1.043 14.311 1.00 62.12 72 ILE A CA 1
ATOM 540 C C . ILE A 1 72 ? -1.310 -2.234 14.797 1.00 62.12 72 ILE A C 1
ATOM 542 O O . ILE A 1 72 ? -0.546 -2.837 14.034 1.00 62.12 72 ILE A O 1
ATOM 546 N N . GLY A 1 73 ? -1.458 -2.560 16.078 1.00 53.06 73 GLY A N 1
ATOM 547 C CA . GLY A 1 73 ? -0.749 -3.642 16.749 1.00 53.06 73 GLY A CA 1
ATOM 548 C C . GLY A 1 73 ? -1.214 -3.830 18.176 1.00 53.06 73 GLY A C 1
ATOM 549 O O . GLY A 1 73 ? -1.417 -2.807 18.858 1.00 53.06 73 GLY A O 1
#

Foldseek 3Di:
DDAPDWDFDQQPVVRDTFIEGEHEAADDDPVSVVVVVVVQVVVVVVHHYQYDYPVCCVVPNPVVSCCVRPVRD

Sequence (73 aa):
MRPDFILDIRDNTTGELIEAALEVMAREDPDYLAAKRHQLEGLSKAGRVIAARATTIDSHGTAAILKANLGIG